Protein AF-A0A3C1KAU5-F1 (afdb_monomer)

InterPro domains:
  IPR036852 Peptidase S8/S53 domain superfamily [G3DSA:3.40.50.200] (18-110)
  IPR036852 Peptidase S8/S53 domain superfamily [SSF52743] (54-104)

Foldseek 3Di:
DDDDDDDDDDDDDDDDDDDDDDDDDDDDDPPPPPPPPPPPPPPPPPPDVVVVPPVCCVVVCVVVVVVVPPQPPDDDDDDDQAAEDDPVCPVVDPFAADPPVPADRGSHGGPD

Sequence (112 aa):
MRARRVVVAAVLLAGGFVVAPSAAGIPAVAASGAQPASTGMANAATEDAARAAEYWLTDYGIEQAWQTTQGAGVKIAIIDTGIGAAPQLNAAVVGGADFSGEGSASGRTPVG

Solvent-accessible surface area (backbone atoms only — not comparable to full-atom values): 8135 Å² total; per-residue (Å²): 141,82,88,81,83,84,80,89,80,90,84,86,81,88,80,88,86,86,86,87,90,85,92,82,90,74,88,79,76,83,77,81,75,76,74,78,78,77,78,68,75,74,74,75,73,76,74,54,67,68,68,74,65,48,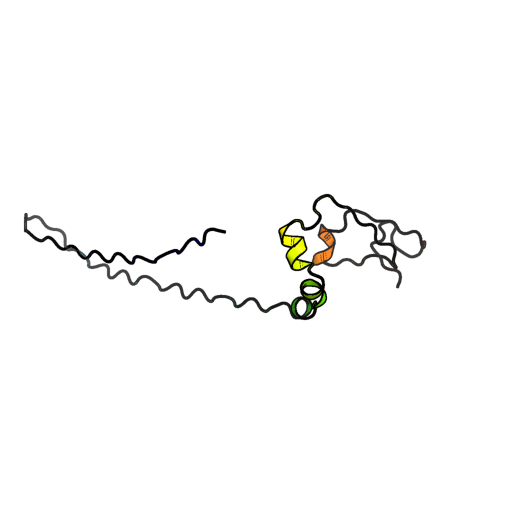56,64,40,63,78,70,42,47,61,64,46,46,76,79,50,84,55,87,91,66,84,84,88,83,92,72,56,49,43,72,89,41,86,90,46,57,85,71,61,87,76,56,60,46,87,84,81,79,46,37,71,54,16,52,37,50,75,114

Secondary structure (DSSP, 8-state):
------------------------------------------------HHHHH-THHHHTTHHHHHTT---TT------SS-----HHHHTT-------SSSS-TTS-S---

Mean predicted aligned error: 17.29 Å

Radius of gyration: 31.01 Å; Cα contacts (8 Å, |Δi|>4): 48; chains: 1; bounding box: 50×52×87 Å

Structure (mmCIF, N/CA/C/O backbone):
data_AF-A0A3C1KAU5-F1
#
_entry.id   AF-A0A3C1KAU5-F1
#
loop_
_atom_site.group_PDB
_atom_site.id
_atom_site.type_symbol
_atom_site.label_atom_id
_atom_site.label_alt_id
_atom_site.label_comp_id
_atom_site.label_asym_id
_atom_site.label_entity_id
_atom_site.label_seq_id
_atom_site.pdbx_PDB_ins_code
_atom_site.Cartn_x
_atom_site.Cartn_y
_atom_site.Cartn_z
_atom_site.occupancy
_atom_site.B_iso_or_equiv
_atom_site.auth_seq_id
_atom_site.auth_comp_id
_atom_site.auth_asym_id
_atom_site.auth_atom_id
_atom_site.pdbx_PDB_model_num
ATOM 1 N N . MET A 1 1 ? -29.515 -1.420 3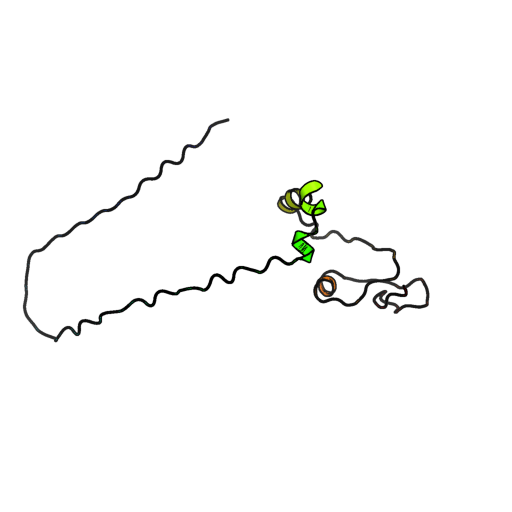1.195 1.00 45.94 1 MET A N 1
ATOM 2 C CA . MET A 1 1 ? -28.182 -1.101 31.749 1.00 45.94 1 MET A CA 1
ATOM 3 C C . MET A 1 1 ? -28.082 -1.687 33.151 1.00 45.94 1 MET A C 1
ATOM 5 O O . MET A 1 1 ? -28.863 -1.300 34.009 1.00 45.94 1 MET A O 1
ATOM 9 N N . ARG A 1 2 ? -27.205 -2.669 33.385 1.00 42.28 2 ARG A N 1
ATOM 10 C CA . ARG A 1 2 ? -26.925 -3.192 34.732 1.00 42.28 2 ARG A CA 1
ATOM 11 C C . ARG A 1 2 ? -25.417 -3.143 34.951 1.00 42.28 2 ARG A C 1
ATOM 13 O O . ARG A 1 2 ? -24.678 -3.897 34.328 1.00 42.28 2 ARG A O 1
ATOM 20 N N . ALA A 1 3 ? -24.992 -2.205 35.792 1.00 47.00 3 ALA A N 1
ATOM 21 C CA . ALA A 1 3 ? -23.609 -2.019 36.200 1.00 47.00 3 ALA A CA 1
ATOM 22 C C . ALA A 1 3 ? -23.140 -3.239 37.005 1.00 47.00 3 ALA A C 1
ATOM 24 O O . ALA A 1 3 ? -23.726 -3.573 38.036 1.00 47.00 3 ALA A O 1
ATOM 25 N N . ARG A 1 4 ? -22.090 -3.913 36.534 1.00 51.78 4 ARG A N 1
ATOM 26 C CA . ARG A 1 4 ? -21.401 -4.958 37.294 1.00 51.78 4 ARG A CA 1
ATOM 27 C C . ARG A 1 4 ? -20.288 -4.300 38.100 1.00 51.78 4 ARG A C 1
ATOM 29 O O . ARG A 1 4 ? -19.258 -3.927 37.554 1.00 51.78 4 ARG A O 1
ATOM 36 N N . ARG A 1 5 ? -20.533 -4.124 39.399 1.00 51.12 5 ARG A N 1
ATOM 37 C CA . ARG A 1 5 ? -19.515 -3.754 40.387 1.00 51.12 5 ARG A CA 1
ATOM 38 C C . ARG A 1 5 ? -18.639 -4.984 40.634 1.00 51.12 5 ARG A C 1
ATOM 40 O O . ARG A 1 5 ? -19.157 -5.998 41.092 1.00 51.12 5 ARG A O 1
ATOM 47 N N . VAL A 1 6 ? -17.350 -4.902 40.322 1.00 44.34 6 VAL A N 1
ATOM 48 C CA . VAL A 1 6 ? -16.360 -5.906 40.733 1.00 44.34 6 VAL A CA 1
ATOM 49 C C . VAL A 1 6 ? -15.724 -5.401 42.023 1.00 44.34 6 VAL A C 1
ATOM 51 O O . VAL A 1 6 ? -15.088 -4.351 42.034 1.00 44.34 6 VAL A O 1
ATOM 54 N N . VAL A 1 7 ? -15.966 -6.119 43.118 1.00 43.16 7 VAL A N 1
ATOM 55 C CA . VAL A 1 7 ? -15.345 -5.881 44.424 1.00 43.16 7 VAL A CA 1
ATOM 56 C C . VAL A 1 7 ? -14.160 -6.834 44.553 1.00 43.16 7 VAL A C 1
ATOM 58 O O . VAL A 1 7 ? -14.306 -8.041 44.375 1.00 43.16 7 VAL A O 1
ATOM 61 N N . VAL A 1 8 ? -12.992 -6.262 44.836 1.00 39.41 8 VAL A N 1
ATOM 62 C CA . VAL A 1 8 ? -11.733 -6.953 45.133 1.00 39.41 8 VAL A CA 1
ATOM 63 C C . VAL A 1 8 ? -11.833 -7.610 46.511 1.00 39.41 8 VAL A C 1
ATOM 65 O O . VAL A 1 8 ? -12.209 -6.948 47.476 1.00 39.41 8 VAL A O 1
ATOM 68 N N . ALA A 1 9 ? -11.455 -8.884 46.621 1.00 38.94 9 ALA A N 1
ATOM 69 C CA . ALA A 1 9 ? -11.250 -9.555 47.901 1.00 38.94 9 ALA A CA 1
ATOM 70 C C . ALA A 1 9 ? -9.857 -10.195 47.916 1.00 38.94 9 ALA A C 1
ATOM 72 O O . ALA A 1 9 ? -9.607 -11.199 47.251 1.00 38.94 9 ALA A O 1
ATOM 73 N N . ALA A 1 10 ? -8.945 -9.570 48.660 1.00 42.47 10 ALA A N 1
ATOM 74 C CA . ALA A 1 10 ? -7.659 -10.140 49.026 1.00 42.47 10 ALA A CA 1
ATOM 75 C C . ALA A 1 10 ? -7.881 -11.198 50.114 1.00 42.47 10 ALA A C 1
ATOM 77 O O . ALA A 1 10 ? -8.468 -10.900 51.154 1.00 42.47 10 ALA A O 1
ATOM 78 N N . VAL A 1 11 ? -7.404 -12.421 49.887 1.00 39.16 11 VAL A N 1
ATOM 79 C CA . VAL A 1 11 ? -7.385 -13.478 50.903 1.00 39.16 11 VAL A CA 1
ATOM 80 C C . VAL A 1 11 ? -5.930 -13.790 51.230 1.00 39.16 11 VAL A C 1
ATOM 82 O O . VAL A 1 11 ? -5.241 -14.488 50.493 1.00 39.16 11 VAL A O 1
ATOM 85 N N . LEU A 1 12 ? -5.473 -13.227 52.347 1.00 44.41 12 LEU A N 1
ATOM 86 C CA . LEU A 1 12 ? -4.299 -13.671 53.089 1.00 44.41 12 LEU A CA 1
ATOM 87 C C . LEU A 1 12 ? -4.777 -14.706 54.110 1.00 44.41 12 LEU A C 1
ATOM 89 O O . LEU A 1 12 ? -5.507 -14.359 55.036 1.00 44.41 12 LEU A O 1
ATOM 93 N N . LEU A 1 13 ? -4.359 -15.960 53.960 1.00 45.59 13 LEU A N 1
ATOM 94 C CA . LEU A 1 13 ? -4.523 -16.982 54.992 1.00 45.59 13 LEU A CA 1
ATOM 95 C C . LEU A 1 13 ? -3.146 -17.503 55.392 1.00 45.59 13 LEU A C 1
ATOM 97 O O . LEU A 1 13 ? -2.562 -18.368 54.746 1.00 45.59 13 LEU A O 1
ATOM 101 N N . ALA A 1 14 ? -2.642 -16.923 56.480 1.00 46.06 14 ALA A N 1
ATOM 102 C CA . ALA A 1 14 ? -1.610 -17.509 57.314 1.00 46.06 14 ALA A CA 1
ATOM 103 C C . ALA A 1 14 ? -2.238 -18.645 58.138 1.00 46.06 14 ALA A C 1
ATOM 105 O O . ALA A 1 14 ? -3.260 -18.445 58.792 1.00 46.06 14 ALA A O 1
ATOM 106 N N . GLY A 1 15 ? -1.627 -19.827 58.120 1.00 40.91 15 GLY A N 1
ATOM 107 C CA . GLY A 1 15 ? -2.049 -20.963 58.932 1.00 40.91 15 GLY A CA 1
ATOM 108 C C . GLY A 1 15 ? -0.844 -21.810 59.307 1.00 40.91 15 GLY A C 1
ATOM 109 O O . GLY A 1 15 ? -0.350 -22.580 58.491 1.00 40.91 15 GLY A O 1
ATOM 110 N N . GLY A 1 16 ? -0.356 -21.634 60.534 1.00 42.75 16 GLY A N 1
ATOM 111 C CA . GLY A 1 16 ? 0.612 -22.531 61.155 1.00 42.75 16 GLY A CA 1
ATOM 112 C C . GLY A 1 16 ? -0.096 -23.656 61.909 1.00 42.75 16 GLY A C 1
ATOM 113 O O . GLY A 1 16 ? -1.104 -23.422 62.572 1.00 42.75 16 GLY A O 1
ATOM 114 N N . PHE A 1 17 ? 0.468 -24.860 61.853 1.00 40.00 17 PHE A N 1
ATOM 115 C CA . PHE A 1 17 ? 0.245 -25.906 62.847 1.00 40.00 17 PHE A CA 1
ATOM 116 C C . PHE A 1 17 ? 1.568 -26.646 63.084 1.00 40.00 17 PHE A C 1
ATOM 118 O O . PHE A 1 17 ? 2.238 -27.050 62.136 1.00 40.00 17 PHE A O 1
ATOM 125 N N . VAL A 1 18 ? 1.950 -26.777 64.354 1.00 44.84 18 VAL A N 1
ATOM 126 C CA . VAL A 1 18 ? 3.177 -27.422 64.846 1.00 44.84 18 VAL A CA 1
ATOM 127 C C . VAL A 1 18 ? 2.757 -28.511 65.831 1.00 44.84 18 VAL A C 1
ATOM 129 O O . VAL A 1 18 ? 2.069 -28.151 66.775 1.00 44.84 18 VAL A O 1
ATOM 132 N N . VAL A 1 19 ? 3.209 -29.769 65.670 1.00 35.09 19 VAL A N 1
ATOM 133 C CA . VAL A 1 19 ? 3.529 -30.754 66.742 1.00 35.09 19 VAL A CA 1
ATOM 134 C C . VAL A 1 19 ? 4.502 -31.819 66.168 1.00 35.09 19 VAL A C 1
ATOM 136 O O . VAL A 1 19 ? 4.397 -32.183 65.002 1.00 35.09 19 VAL A O 1
ATOM 139 N N . ALA A 1 20 ? 5.477 -32.247 66.987 1.00 50.66 20 ALA A N 1
ATOM 140 C CA . ALA A 1 20 ? 6.803 -32.819 66.672 1.00 50.66 20 ALA A CA 1
ATOM 141 C C . ALA A 1 20 ? 6.911 -34.385 66.716 1.00 50.66 20 ALA A C 1
ATOM 143 O O . ALA A 1 20 ? 5.894 -35.052 66.564 1.00 50.66 20 ALA A O 1
ATOM 144 N N . PRO A 1 21 ? 8.091 -35.009 66.975 1.00 59.28 21 PRO A N 1
ATOM 145 C CA . PRO A 1 21 ? 9.157 -35.394 66.032 1.00 59.28 21 PRO A CA 1
ATOM 146 C C . PRO A 1 21 ? 9.386 -36.929 65.955 1.00 59.28 21 PRO A C 1
ATOM 148 O O . PRO A 1 21 ? 8.981 -37.680 66.838 1.00 59.28 21 PRO A O 1
ATOM 151 N N . SER A 1 22 ? 10.103 -37.430 64.942 1.00 51.31 22 SER A N 1
ATOM 152 C CA . SER A 1 22 ? 10.641 -38.807 64.941 1.00 51.31 22 SER A CA 1
ATOM 153 C C . SER A 1 22 ? 11.951 -38.879 64.155 1.00 51.31 22 SER A C 1
ATOM 155 O O . SER A 1 22 ? 12.059 -38.359 63.049 1.00 51.31 22 SER A O 1
ATOM 157 N N . ALA A 1 23 ? 12.961 -39.462 64.794 1.00 46.69 23 ALA A N 1
ATOM 158 C CA . ALA A 1 23 ? 14.373 -39.419 64.441 1.00 46.69 23 ALA A CA 1
ATOM 159 C C . ALA A 1 23 ? 14.755 -40.296 63.236 1.00 46.69 23 ALA A C 1
ATOM 161 O O . ALA A 1 23 ? 14.349 -41.450 63.181 1.00 46.69 23 ALA A O 1
ATOM 162 N N . ALA A 1 24 ? 15.606 -39.775 62.346 1.00 44.84 24 ALA A N 1
ATOM 163 C CA . ALA A 1 24 ? 16.761 -40.444 61.721 1.00 44.84 24 ALA A CA 1
ATOM 164 C C . ALA A 1 24 ? 17.315 -39.531 60.611 1.00 44.84 24 ALA A C 1
ATOM 166 O O . ALA A 1 24 ? 16.557 -38.914 59.869 1.00 44.84 24 ALA A O 1
ATOM 167 N N . GLY A 1 25 ? 18.635 -39.360 60.577 1.00 48.31 25 GLY A N 1
ATOM 168 C CA . GLY A 1 25 ? 19.284 -38.178 60.017 1.00 48.31 25 GLY A CA 1
ATOM 169 C C . GLY A 1 25 ? 19.515 -38.120 58.510 1.00 48.31 25 GLY A C 1
ATOM 170 O O . GLY A 1 25 ? 19.559 -39.133 57.832 1.00 48.31 25 GLY A O 1
ATOM 171 N N . ILE A 1 26 ? 19.765 -36.891 58.052 1.00 48.91 26 ILE A N 1
ATOM 172 C CA . ILE A 1 26 ? 20.627 -36.467 56.934 1.00 48.91 26 ILE A CA 1
ATOM 173 C C . ILE A 1 26 ? 20.847 -34.951 57.146 1.00 48.91 26 ILE A C 1
ATOM 175 O O . ILE A 1 26 ? 19.873 -34.269 57.475 1.00 48.91 26 ILE A O 1
ATOM 179 N N . PRO A 1 27 ? 22.066 -34.381 57.043 1.00 42.91 27 PRO A N 1
ATOM 180 C CA . PRO A 1 27 ? 22.241 -32.941 57.222 1.00 42.91 27 PRO A CA 1
ATOM 181 C C . PRO A 1 27 ? 21.483 -32.191 56.120 1.00 42.91 27 PRO A C 1
ATOM 183 O O . PRO A 1 27 ? 21.789 -32.324 54.936 1.00 42.91 27 PRO A O 1
ATOM 186 N N . ALA A 1 28 ? 20.480 -31.405 56.511 1.00 45.75 28 ALA A N 1
ATOM 187 C CA . ALA A 1 28 ? 19.782 -30.495 55.619 1.00 45.75 28 ALA A CA 1
ATOM 188 C C . ALA A 1 28 ? 20.727 -29.341 55.260 1.00 45.75 28 ALA A C 1
ATOM 190 O O . ALA A 1 28 ? 20.965 -28.440 56.064 1.00 45.75 28 ALA A O 1
ATOM 191 N N . VAL A 1 29 ? 21.287 -29.369 54.051 1.00 49.19 29 VAL A N 1
ATOM 192 C CA . VAL A 1 29 ? 21.881 -28.175 53.452 1.00 49.19 29 VAL A CA 1
ATOM 193 C C . VAL A 1 29 ? 20.744 -27.180 53.213 1.00 49.19 29 VAL A C 1
ATOM 195 O O . VAL A 1 29 ? 19.835 -27.427 52.423 1.00 49.19 29 VAL A O 1
ATOM 198 N N . ALA A 1 30 ? 20.750 -26.071 53.950 1.00 47.91 30 ALA A N 1
ATOM 199 C CA . ALA A 1 30 ? 19.859 -24.953 53.687 1.00 47.91 30 ALA A CA 1
ATOM 200 C C . ALA A 1 30 ? 20.269 -24.331 52.346 1.00 47.91 30 ALA A C 1
ATOM 202 O O . ALA A 1 30 ? 21.167 -23.494 52.278 1.00 47.91 30 ALA A O 1
ATOM 203 N N . ALA A 1 31 ? 19.647 -24.779 51.257 1.00 45.19 31 ALA A N 1
ATOM 204 C CA . ALA A 1 31 ? 19.737 -24.094 49.981 1.00 45.19 31 ALA A CA 1
ATOM 205 C C . ALA A 1 31 ? 18.896 -22.817 50.085 1.00 45.19 31 ALA A C 1
ATOM 207 O O . ALA A 1 31 ? 17.689 -22.820 49.844 1.00 45.19 31 ALA A O 1
ATOM 208 N N . SER A 1 32 ? 19.542 -21.722 50.480 1.00 50.97 32 SER A N 1
ATOM 209 C CA . SER A 1 32 ? 19.047 -20.362 50.290 1.00 50.97 32 SER A CA 1
ATOM 210 C C . SER A 1 32 ? 18.929 -20.113 48.786 1.00 50.97 32 SER A C 1
ATOM 212 O O . SER A 1 32 ? 19.838 -19.578 48.155 1.00 50.97 32 SER A O 1
ATOM 214 N N . GLY A 1 33 ? 17.839 -20.575 48.178 1.00 44.41 33 GLY A N 1
ATOM 215 C CA . GLY A 1 33 ? 17.506 -20.275 46.795 1.00 44.41 33 GLY A CA 1
ATOM 216 C C . GLY A 1 33 ? 17.140 -18.803 46.689 1.00 44.41 33 GLY A C 1
ATOM 217 O O . GLY A 1 33 ? 15.971 -18.446 46.803 1.00 44.41 33 GLY A O 1
ATOM 218 N N . ALA A 1 34 ? 18.139 -17.940 46.510 1.00 53.00 34 ALA A N 1
ATOM 219 C CA . ALA A 1 34 ? 17.923 -16.584 46.040 1.00 53.00 34 ALA A CA 1
ATOM 220 C C . ALA A 1 34 ? 17.240 -16.692 44.673 1.00 53.00 34 ALA A C 1
ATOM 222 O O . ALA A 1 34 ? 17.867 -17.053 43.679 1.00 53.00 34 ALA A O 1
ATOM 223 N N . GLN A 1 35 ? 15.933 -16.452 44.644 1.00 50.34 35 GLN A N 1
ATOM 224 C CA . GLN A 1 35 ? 15.177 -16.370 43.407 1.00 50.34 35 GLN A CA 1
ATOM 225 C C . GLN A 1 35 ? 15.753 -15.174 42.637 1.00 50.34 35 GLN A C 1
ATOM 227 O O . GLN A 1 35 ? 15.681 -14.057 43.158 1.00 50.34 35 GLN A O 1
ATOM 232 N N . PRO A 1 36 ? 16.387 -15.360 41.464 1.00 50.00 36 PRO A N 1
ATOM 233 C CA . PRO A 1 36 ? 16.865 -14.221 40.707 1.00 50.00 36 PRO A CA 1
ATOM 234 C C . PRO A 1 36 ? 15.631 -13.401 40.347 1.00 50.00 36 PRO A C 1
ATOM 236 O O . PRO A 1 36 ? 14.722 -13.887 39.673 1.00 50.00 36 PRO A O 1
ATOM 239 N N . ALA A 1 37 ? 15.569 -12.172 40.854 1.00 56.81 37 ALA A N 1
ATOM 240 C CA . ALA A 1 37 ? 14.612 -11.205 40.364 1.00 56.81 37 ALA A CA 1
ATOM 241 C C . ALA A 1 37 ? 14.923 -11.037 38.878 1.00 56.81 37 ALA A C 1
ATOM 243 O O . ALA A 1 37 ? 15.946 -10.460 38.513 1.00 56.81 37 ALA A O 1
ATOM 244 N N . SER A 1 38 ? 14.072 -11.587 38.015 1.00 57.34 38 SER A N 1
ATOM 245 C CA . SER A 1 38 ? 14.066 -11.222 36.611 1.00 57.34 38 SER A CA 1
ATOM 246 C C . SER A 1 38 ? 13.672 -9.751 36.555 1.00 57.34 38 SER A C 1
ATOM 248 O O . SER A 1 38 ? 12.492 -9.414 36.456 1.00 57.34 38 SER A O 1
ATOM 250 N N . THR A 1 39 ? 14.660 -8.862 36.636 1.00 53.06 39 THR A N 1
ATOM 251 C CA . THR A 1 39 ? 14.562 -7.513 36.091 1.00 53.06 39 THR A CA 1
ATOM 252 C C . THR A 1 39 ? 14.485 -7.686 34.583 1.00 53.06 39 THR A C 1
ATOM 254 O O . THR A 1 39 ? 15.462 -7.494 33.861 1.00 53.06 39 THR A O 1
ATOM 257 N N . GLY A 1 40 ? 13.327 -8.151 34.111 1.00 50.94 40 GLY A N 1
ATOM 258 C CA . GLY A 1 40 ? 12.952 -7.992 32.726 1.00 50.94 40 GLY A CA 1
ATOM 259 C C . GLY A 1 40 ? 13.015 -6.498 32.488 1.00 50.94 40 GLY A C 1
ATOM 260 O O . GLY A 1 40 ? 12.173 -5.756 32.988 1.00 50.94 40 GLY A O 1
ATOM 261 N N . MET A 1 41 ? 14.073 -6.053 31.814 1.00 50.38 41 MET A N 1
ATOM 262 C CA . MET A 1 41 ? 14.070 -4.761 31.163 1.00 50.38 41 MET A CA 1
ATOM 263 C C . MET A 1 41 ? 12.839 -4.794 30.270 1.00 50.38 41 MET A C 1
ATOM 265 O O . MET A 1 41 ? 12.831 -5.471 29.241 1.00 50.38 41 MET A O 1
ATOM 269 N N . ALA A 1 42 ? 11.765 -4.146 30.717 1.00 54.62 42 ALA A N 1
ATOM 270 C CA . ALA A 1 42 ? 10.701 -3.754 29.827 1.00 54.62 42 ALA A CA 1
ATOM 271 C C . ALA A 1 42 ? 11.405 -2.896 28.783 1.00 54.62 42 ALA A C 1
ATOM 273 O O . ALA A 1 42 ? 11.834 -1.779 29.071 1.00 54.62 42 ALA A O 1
ATOM 274 N N . ASN A 1 43 ? 11.651 -3.485 27.617 1.00 49.44 43 ASN A N 1
ATOM 275 C CA . ASN A 1 43 ? 12.115 -2.752 26.465 1.00 49.44 43 ASN A CA 1
ATOM 276 C C . ASN A 1 43 ? 10.945 -1.821 26.161 1.00 49.44 43 ASN A C 1
ATOM 278 O O . ASN A 1 43 ? 9.921 -2.272 25.646 1.00 49.44 43 ASN A O 1
ATOM 282 N N . ALA A 1 44 ? 11.016 -0.584 26.660 1.00 53.69 44 ALA A N 1
ATOM 283 C CA . ALA A 1 44 ? 10.047 0.439 26.331 1.00 53.69 44 ALA A CA 1
ATOM 284 C C . ALA A 1 44 ? 10.133 0.550 24.816 1.00 53.69 44 ALA A C 1
ATOM 286 O O . ALA A 1 44 ? 11.147 1.009 24.293 1.00 53.69 44 ALA A O 1
ATOM 287 N N . ALA A 1 45 ? 9.149 -0.022 24.124 1.00 60.25 45 ALA A N 1
ATOM 288 C CA . ALA A 1 45 ? 9.118 0.013 22.681 1.00 60.25 45 ALA A CA 1
ATOM 289 C C . ALA A 1 45 ? 9.176 1.490 22.302 1.00 60.25 45 ALA A C 1
ATOM 291 O O . ALA A 1 45 ? 8.282 2.251 22.670 1.00 60.25 45 ALA A O 1
ATOM 292 N N . THR A 1 46 ? 10.267 1.902 21.656 1.00 65.19 46 THR A N 1
ATOM 293 C CA . THR A 1 46 ? 10.342 3.213 21.028 1.00 65.19 46 THR A CA 1
ATOM 294 C C . THR A 1 46 ? 9.149 3.283 20.090 1.00 65.19 46 THR A C 1
ATOM 296 O O . THR A 1 46 ? 9.083 2.502 19.139 1.00 65.19 46 THR A O 1
ATOM 299 N N . GLU A 1 47 ? 8.176 4.140 20.397 1.00 66.12 47 GLU A N 1
ATOM 300 C CA . GLU A 1 47 ? 7.094 4.416 19.462 1.00 66.12 47 GLU A CA 1
ATOM 301 C C . GLU A 1 47 ? 7.732 4.857 18.147 1.00 66.12 47 GLU A C 1
ATOM 303 O O . GLU A 1 47 ? 8.583 5.750 18.121 1.00 66.12 47 GLU A O 1
ATOM 308 N N . ASP A 1 48 ? 7.374 4.171 17.063 1.00 86.00 48 ASP A N 1
ATOM 309 C CA . ASP A 1 48 ? 7.785 4.568 15.726 1.00 86.00 48 ASP A CA 1
ATOM 310 C C . ASP A 1 48 ? 7.303 6.007 15.503 1.00 86.00 48 ASP A C 1
ATOM 312 O O . ASP A 1 48 ? 6.101 6.280 15.516 1.00 86.00 48 ASP A O 1
ATOM 316 N N . ALA A 1 49 ? 8.243 6.940 15.342 1.00 91.25 49 ALA A N 1
ATOM 317 C CA . ALA A 1 49 ? 7.929 8.356 15.193 1.00 91.25 49 ALA A CA 1
ATOM 318 C C . ALA A 1 49 ? 7.028 8.615 13.977 1.00 91.25 49 ALA A C 1
ATOM 320 O O . ALA A 1 49 ? 6.228 9.550 14.009 1.00 91.25 49 ALA A O 1
ATOM 321 N N . ALA A 1 50 ? 7.121 7.777 12.933 1.00 91.38 50 ALA A N 1
ATOM 322 C CA . ALA A 1 50 ? 6.194 7.835 11.813 1.00 91.38 50 ALA A CA 1
ATOM 323 C C . ALA A 1 50 ? 4.775 7.508 12.287 1.00 91.38 50 ALA A C 1
ATOM 325 O O . ALA A 1 50 ? 3.885 8.328 12.097 1.00 91.38 50 ALA A O 1
ATOM 326 N N . ARG A 1 51 ? 4.582 6.392 13.005 1.00 92.44 51 ARG A N 1
ATOM 327 C CA . ARG A 1 51 ? 3.281 5.995 13.572 1.00 92.44 51 ARG A CA 1
ATOM 328 C C . ARG A 1 51 ? 2.697 7.062 14.498 1.00 92.44 51 ARG A C 1
ATOM 330 O O . ARG A 1 51 ? 1.509 7.349 14.409 1.00 92.44 51 ARG A O 1
ATOM 337 N N . ALA A 1 52 ? 3.514 7.682 15.348 1.00 92.56 52 ALA A N 1
ATOM 338 C CA . ALA A 1 52 ? 3.055 8.744 16.246 1.00 92.56 52 ALA A CA 1
ATOM 339 C C . ALA A 1 52 ? 2.556 10.002 15.501 1.00 92.56 52 ALA A C 1
ATOM 341 O O . ALA A 1 52 ? 1.756 10.761 16.043 1.00 92.56 52 ALA A O 1
ATOM 342 N N . ALA A 1 53 ? 3.005 10.227 14.261 1.00 96.25 53 ALA A N 1
ATOM 343 C CA . ALA A 1 53 ? 2.588 11.358 13.433 1.00 96.25 53 ALA A CA 1
ATOM 344 C C . ALA A 1 53 ? 1.307 11.094 12.614 1.00 96.25 53 ALA A C 1
ATOM 346 O O . ALA A 1 53 ? 0.750 12.031 12.039 1.00 96.25 53 ALA A O 1
ATOM 347 N N . GLU A 1 54 ? 0.812 9.853 12.561 1.00 96.19 54 GLU A N 1
ATOM 348 C CA . GLU A 1 54 ? -0.350 9.436 11.759 1.00 96.19 54 GLU A CA 1
ATOM 349 C C . GLU A 1 54 ? -1.690 9.786 12.444 1.00 96.19 54 GLU A C 1
ATOM 351 O O . GLU A 1 54 ? -2.567 8.936 12.593 1.00 96.19 54 GLU A O 1
ATOM 356 N N . TYR A 1 55 ? -1.870 11.049 12.857 1.00 96.44 55 TYR A N 1
ATOM 357 C CA . TYR A 1 55 ? -3.035 11.530 13.627 1.00 96.44 55 TYR A CA 1
ATOM 358 C C . TYR A 1 55 ? -4.394 11.159 13.001 1.00 96.44 55 TYR A C 1
ATOM 360 O O . TYR A 1 55 ? -5.372 10.913 13.707 1.00 96.44 55 TYR A O 1
ATOM 368 N N . TRP A 1 56 ? -4.451 11.058 11.668 1.00 97.81 56 TRP A N 1
ATOM 369 C CA . TRP A 1 56 ? -5.650 10.683 10.917 1.00 97.81 56 TRP A CA 1
ATOM 370 C C . TRP A 1 56 ? -6.168 9.281 11.253 1.00 97.81 56 TRP A C 1
ATOM 372 O O . TRP A 1 56 ? -7.356 9.017 11.065 1.00 97.81 56 TRP A O 1
ATOM 382 N N . LEU A 1 57 ? -5.317 8.374 11.749 1.00 97.12 57 LEU A N 1
ATOM 383 C CA . LEU A 1 57 ? -5.752 7.035 12.149 1.00 97.12 57 LEU A CA 1
ATOM 384 C C . LEU A 1 57 ? -6.723 7.096 13.332 1.00 97.12 57 LEU A C 1
ATOM 386 O O . LEU A 1 57 ? -7.749 6.409 13.320 1.00 97.12 57 LEU A O 1
ATOM 390 N N . THR A 1 58 ? -6.433 7.946 14.315 1.00 96.44 58 THR A N 1
ATOM 391 C CA . THR A 1 58 ? -7.302 8.155 15.474 1.00 96.44 58 THR A CA 1
ATOM 392 C C . THR A 1 58 ? -8.451 9.103 15.130 1.00 96.44 58 THR A C 1
ATOM 394 O O . THR A 1 58 ? -9.612 8.757 15.354 1.00 96.44 58 THR A O 1
ATOM 397 N N . ASP A 1 59 ? -8.164 10.259 14.524 1.00 97.94 59 ASP A N 1
ATOM 398 C CA . ASP A 1 59 ? -9.163 11.316 14.302 1.00 97.94 59 ASP A CA 1
ATOM 399 C C . ASP A 1 59 ? -10.300 10.886 13.366 1.00 97.94 59 ASP A C 1
ATOM 401 O O . ASP A 1 59 ? -11.448 11.300 13.546 1.00 97.94 59 ASP A O 1
ATOM 405 N N . TYR A 1 60 ? -10.011 10.036 12.374 1.00 98.12 60 TYR A N 1
ATOM 406 C CA . TYR A 1 60 ? -11.018 9.532 11.433 1.00 98.12 60 TYR A CA 1
ATOM 407 C C . TYR A 1 60 ? -11.590 8.166 11.832 1.00 98.12 60 TYR A C 1
ATOM 409 O O . TYR A 1 60 ? -12.337 7.557 11.064 1.00 98.12 60 TYR A O 1
ATOM 417 N N . GLY A 1 61 ? -11.280 7.685 13.040 1.00 97.81 61 GLY A N 1
ATOM 418 C CA . GLY A 1 61 ? -11.853 6.460 13.599 1.00 97.81 61 GLY A CA 1
ATOM 419 C C . GLY A 1 61 ? -11.352 5.165 12.952 1.00 97.81 61 GLY A C 1
ATOM 420 O O . GLY A 1 61 ? -12.020 4.132 13.052 1.00 97.81 61 GLY A O 1
ATOM 421 N N . ILE A 1 62 ? -10.197 5.194 12.278 1.00 98.06 62 ILE A N 1
ATOM 422 C CA . ILE A 1 62 ? -9.612 4.020 11.613 1.00 98.06 62 ILE A CA 1
ATOM 423 C C . ILE A 1 62 ? -9.195 2.973 12.649 1.00 98.06 62 ILE A C 1
ATOM 425 O O . ILE A 1 62 ? -9.460 1.785 12.467 1.00 98.06 62 ILE A O 1
ATOM 429 N N . GLU A 1 63 ? -8.626 3.403 13.777 1.00 97.00 63 GLU A N 1
ATOM 430 C CA . GLU A 1 63 ? -8.255 2.498 14.871 1.00 97.00 63 GLU A CA 1
ATOM 431 C C . GLU A 1 63 ? -9.472 1.773 15.463 1.00 97.00 63 GLU A C 1
ATOM 433 O O . GLU A 1 63 ? -9.406 0.573 15.739 1.00 97.00 63 GLU A O 1
ATOM 438 N N . GLN A 1 64 ? -10.610 2.461 15.611 1.00 98.00 64 GLN A N 1
ATOM 439 C CA . GLN A 1 64 ? -11.861 1.839 16.053 1.00 98.00 64 GLN A CA 1
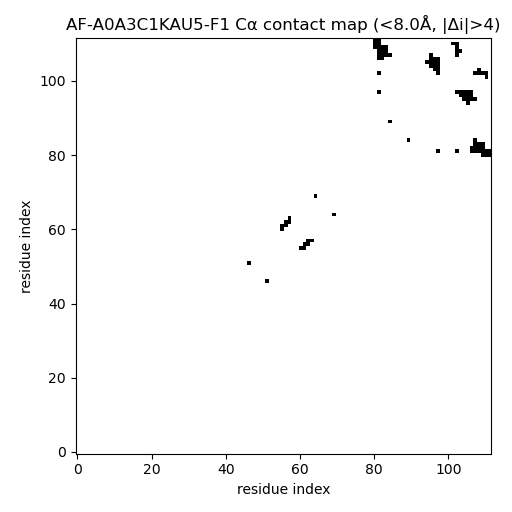ATOM 440 C C . GLN A 1 64 ? -12.422 0.892 14.985 1.00 98.00 64 GLN A C 1
ATOM 442 O O . GLN A 1 64 ? -12.866 -0.207 15.322 1.00 98.00 64 GLN A O 1
ATOM 447 N N . ALA A 1 65 ? -12.366 1.263 13.702 1.00 97.94 65 ALA A N 1
ATOM 448 C CA . ALA A 1 65 ? -12.788 0.385 12.611 1.00 97.94 65 ALA A CA 1
ATOM 449 C C . ALA A 1 65 ? -11.976 -0.925 12.585 1.00 97.94 65 ALA A C 1
ATOM 451 O O . ALA A 1 65 ? -12.550 -2.007 12.428 1.00 97.94 65 ALA A O 1
ATOM 452 N N . TRP A 1 66 ? -10.666 -0.852 12.842 1.00 97.62 66 TRP A N 1
ATOM 453 C CA . TRP A 1 66 ? -9.784 -2.018 12.929 1.00 97.62 66 TRP A CA 1
ATOM 454 C C . TRP A 1 66 ? -10.121 -2.993 14.057 1.00 97.62 66 TRP A C 1
ATOM 456 O O . TRP A 1 66 ? -9.796 -4.1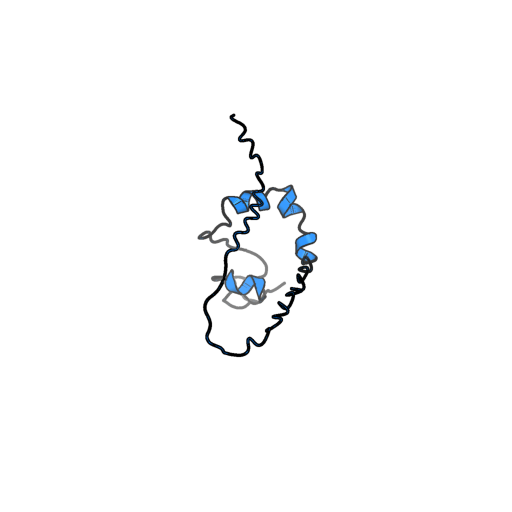73 13.934 1.00 97.62 66 TRP A O 1
ATOM 466 N N . GLN A 1 67 ? -10.829 -2.559 15.107 1.00 97.75 67 GLN A N 1
ATOM 467 C CA . GLN A 1 67 ? -11.357 -3.476 16.128 1.00 97.75 67 GLN A CA 1
ATOM 468 C C . GLN A 1 67 ? -12.456 -4.395 15.575 1.00 97.75 67 GLN A C 1
ATOM 470 O O . GLN A 1 67 ? -12.704 -5.463 16.131 1.00 97.75 67 GLN A O 1
ATOM 475 N N . THR A 1 68 ? -13.110 -3.990 14.482 1.00 98.06 68 THR A N 1
ATOM 476 C CA . THR A 1 68 ? -14.109 -4.805 13.778 1.00 98.06 68 THR A CA 1
ATOM 477 C C . THR A 1 68 ? -13.463 -5.627 12.665 1.00 98.06 68 THR A C 1
ATOM 479 O O . THR A 1 68 ? -13.718 -6.824 12.552 1.00 98.06 68 THR A O 1
ATOM 482 N N . THR A 1 69 ? -12.635 -5.004 11.821 1.00 97.50 69 THR A N 1
ATOM 483 C CA . THR A 1 69 ? -11.902 -5.686 10.745 1.00 97.50 69 THR A CA 1
ATOM 484 C C . THR A 1 69 ? -10.743 -4.838 10.229 1.00 97.50 69 THR A C 1
ATOM 486 O O . THR A 1 69 ? -10.839 -3.617 10.157 1.00 97.50 69 THR A O 1
ATOM 489 N N . GLN A 1 70 ? -9.671 -5.496 9.787 1.00 96.25 70 GLN A N 1
ATOM 490 C CA . GLN A 1 70 ? -8.545 -4.871 9.079 1.00 96.25 70 GLN A CA 1
ATOM 491 C C . GLN A 1 70 ? -8.585 -5.118 7.559 1.00 96.25 70 GLN A C 1
ATOM 493 O O . GLN A 1 70 ? -7.613 -4.855 6.860 1.00 96.25 70 GLN A O 1
ATOM 498 N N . GLY A 1 71 ? -9.702 -5.636 7.031 1.00 96.75 71 GLY A N 1
ATOM 499 C CA . GLY A 1 71 ? -9.893 -5.820 5.587 1.00 96.75 71 GLY A CA 1
ATOM 500 C C . GLY A 1 71 ? -9.322 -7.121 5.015 1.00 96.75 71 GLY A C 1
ATOM 501 O O . GLY A 1 71 ? -9.067 -7.200 3.816 1.00 96.75 71 GLY A O 1
ATOM 502 N N . ALA A 1 72 ? -9.129 -8.159 5.835 1.00 96.56 72 ALA A N 1
ATOM 503 C CA . ALA A 1 72 ? -8.666 -9.461 5.353 1.00 96.56 72 ALA A CA 1
ATOM 504 C C . ALA A 1 72 ? -9.544 -9.983 4.195 1.00 96.56 72 ALA A C 1
ATOM 506 O O . ALA A 1 72 ? -10.771 -10.002 4.285 1.00 96.56 72 ALA A O 1
ATOM 507 N N . GLY A 1 73 ? -8.904 -10.405 3.100 1.00 96.56 73 GLY A N 1
ATOM 508 C CA . GLY A 1 73 ? -9.575 -10.888 1.887 1.00 96.56 73 GLY A CA 1
ATOM 509 C C . GLY A 1 73 ? -9.984 -9.797 0.889 1.00 96.56 73 GLY A C 1
ATOM 510 O O . GLY A 1 73 ? -10.334 -10.124 -0.245 1.00 96.56 73 GLY A O 1
ATOM 511 N N . VAL A 1 74 ? -9.894 -8.516 1.256 1.00 97.88 74 VAL A N 1
ATOM 512 C CA . VAL A 1 74 ? -10.110 -7.395 0.332 1.00 97.88 74 VAL A CA 1
ATOM 513 C C . VAL A 1 74 ? -8.839 -7.150 -0.483 1.00 97.88 74 VAL A C 1
ATOM 515 O O . VAL A 1 74 ? -7.732 -7.167 0.050 1.00 97.88 74 VAL A O 1
ATOM 518 N N . LYS A 1 75 ? -8.995 -6.903 -1.789 1.00 97.31 75 LYS A N 1
ATOM 519 C CA . LYS A 1 75 ? -7.910 -6.459 -2.674 1.00 97.31 75 LYS A CA 1
ATOM 520 C C . LYS A 1 75 ? -8.171 -5.027 -3.112 1.00 97.31 75 LYS A C 1
ATOM 522 O O . LYS A 1 75 ? -9.277 -4.712 -3.544 1.00 97.31 75 LYS A O 1
ATOM 527 N N . ILE A 1 76 ? -7.145 -4.190 -3.027 1.00 97.44 76 ILE A N 1
ATOM 528 C CA . ILE A 1 76 ? -7.186 -2.786 -3.438 1.00 97.44 76 ILE A CA 1
ATOM 529 C C . ILE A 1 76 ? -6.201 -2.616 -4.594 1.00 97.44 76 ILE A C 1
ATOM 531 O O . ILE A 1 76 ? -5.057 -3.057 -4.494 1.00 97.44 76 ILE A O 1
ATOM 535 N N . ALA A 1 77 ? -6.650 -2.005 -5.690 1.00 97.50 77 ALA A N 1
ATOM 536 C CA . ALA A 1 77 ? -5.786 -1.621 -6.800 1.00 97.50 77 ALA A CA 1
ATOM 537 C C . ALA A 1 77 ? -5.322 -0.173 -6.606 1.00 97.50 77 ALA A C 1
ATOM 539 O O . ALA A 1 77 ? -6.149 0.713 -6.394 1.00 97.50 77 ALA A O 1
ATOM 540 N N . ILE A 1 78 ? -4.012 0.054 -6.686 1.00 96.81 78 ILE A N 1
ATOM 541 C CA . ILE A 1 78 ? -3.398 1.385 -6.639 1.00 96.81 78 ILE A CA 1
ATOM 542 C C . ILE A 1 78 ? -2.943 1.732 -8.057 1.00 96.81 78 ILE A C 1
ATOM 544 O O . ILE A 1 78 ? -2.182 0.971 -8.653 1.00 96.81 78 ILE A O 1
ATOM 548 N N . ILE A 1 79 ? -3.436 2.846 -8.599 1.00 96.62 79 ILE A N 1
ATOM 549 C CA . ILE A 1 79 ? -3.075 3.356 -9.928 1.00 96.62 79 ILE A CA 1
ATOM 550 C C . ILE A 1 79 ? -2.275 4.639 -9.708 1.00 96.62 79 ILE A C 1
ATOM 552 O O . ILE A 1 79 ? -2.857 5.684 -9.434 1.00 96.62 79 ILE A O 1
ATOM 556 N N . ASP A 1 80 ? -0.952 4.525 -9.769 1.00 96.56 80 ASP A N 1
ATOM 557 C CA . ASP A 1 80 ? 0.009 5.596 -9.480 1.00 96.56 80 ASP A CA 1
ATOM 558 C C . ASP A 1 80 ? 1.288 5.364 -10.319 1.00 96.56 80 ASP A C 1
ATOM 560 O O . ASP A 1 80 ? 1.243 4.638 -11.315 1.00 96.56 80 ASP A O 1
ATOM 564 N N . THR A 1 81 ? 2.438 5.917 -9.929 1.00 96.94 81 THR A N 1
ATOM 565 C CA . THR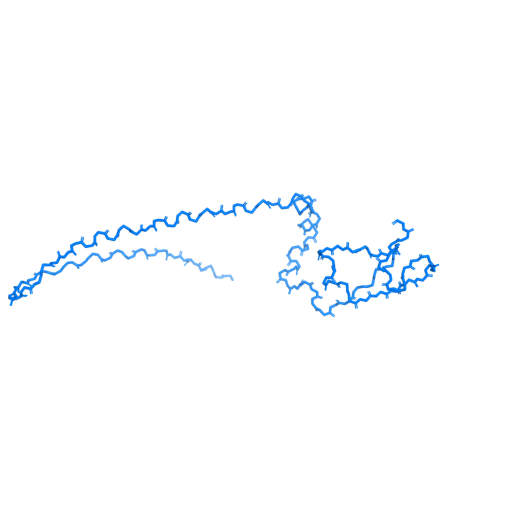 A 1 81 ? 3.731 5.756 -10.619 1.00 96.94 81 THR A CA 1
ATOM 566 C C . THR A 1 81 ? 4.365 4.375 -10.447 1.00 96.94 81 THR A C 1
ATOM 568 O O . THR A 1 81 ? 5.396 4.091 -11.051 1.00 96.94 81 THR A O 1
ATOM 571 N N . GLY A 1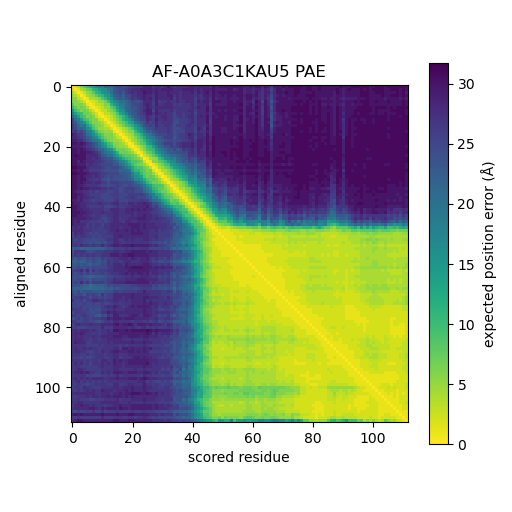 82 ? 3.771 3.504 -9.632 1.00 96.06 82 GLY A N 1
ATOM 572 C CA . GLY A 1 82 ? 4.274 2.172 -9.305 1.00 96.06 82 GLY A CA 1
ATOM 573 C C . GLY A 1 82 ? 4.521 2.014 -7.808 1.00 96.06 82 GLY A C 1
ATOM 574 O O . GLY A 1 82 ? 4.310 2.928 -7.017 1.00 96.06 82 GLY A O 1
ATOM 575 N N . ILE A 1 83 ? 4.951 0.824 -7.386 1.00 96.19 83 ILE A N 1
ATOM 576 C CA . ILE A 1 83 ? 5.193 0.536 -5.965 1.00 96.19 83 ILE A CA 1
ATOM 577 C C . ILE A 1 83 ? 6.639 0.088 -5.790 1.00 96.19 83 ILE A C 1
ATOM 579 O O . ILE A 1 83 ? 7.044 -0.920 -6.365 1.00 96.19 83 ILE A O 1
ATOM 583 N N . GLY A 1 84 ? 7.402 0.783 -4.946 1.00 95.06 84 GLY A N 1
ATOM 584 C CA . GLY A 1 84 ? 8.779 0.410 -4.609 1.00 95.06 84 GLY A CA 1
ATOM 585 C C . GLY A 1 84 ? 8.881 -0.828 -3.706 1.00 95.06 84 GLY A C 1
ATOM 586 O O . GLY A 1 84 ? 7.920 -1.236 -3.041 1.00 95.06 84 GLY A O 1
ATOM 587 N N . ALA A 1 85 ? 10.059 -1.452 -3.674 1.00 93.94 85 ALA A N 1
ATOM 588 C CA . ALA A 1 85 ? 10.356 -2.542 -2.747 1.00 93.94 85 ALA A CA 1
ATOM 589 C C . ALA A 1 85 ? 10.636 -1.998 -1.343 1.00 93.94 85 ALA A C 1
ATOM 591 O O . ALA A 1 85 ? 11.561 -1.215 -1.149 1.00 93.94 85 ALA A O 1
ATOM 592 N N . ALA A 1 86 ? 9.849 -2.437 -0.362 1.00 93.69 86 ALA A N 1
ATOM 593 C CA . ALA A 1 86 ? 10.002 -2.031 1.029 1.00 93.69 86 ALA A CA 1
ATOM 594 C C . ALA A 1 86 ? 9.559 -3.180 1.949 1.00 93.69 86 ALA A C 1
ATOM 596 O O . ALA A 1 86 ? 8.511 -3.780 1.679 1.00 93.69 86 ALA A O 1
ATOM 597 N N . PRO A 1 87 ? 10.310 -3.516 3.018 1.00 94.44 87 PRO A N 1
ATOM 598 C CA . PRO A 1 87 ? 9.997 -4.657 3.884 1.00 94.44 87 PRO A CA 1
ATOM 599 C C . PRO A 1 87 ? 8.548 -4.683 4.389 1.00 94.44 87 PRO A C 1
ATOM 601 O O . PRO A 1 87 ? 7.912 -5.733 4.368 1.00 94.44 87 PRO A O 1
ATOM 604 N N . GLN A 1 88 ? 8.003 -3.521 4.754 1.00 91.38 88 GLN A N 1
ATOM 605 C CA . GLN A 1 88 ? 6.638 -3.352 5.251 1.00 91.38 88 GLN A CA 1
ATOM 606 C C . GLN A 1 88 ? 5.548 -3.517 4.179 1.00 91.38 88 GLN A C 1
ATOM 608 O O . GLN A 1 88 ? 4.399 -3.776 4.517 1.00 91.38 88 GLN A O 1
ATOM 613 N N . LEU A 1 89 ? 5.891 -3.388 2.891 1.00 94.19 89 LEU A N 1
ATOM 614 C CA . LEU A 1 89 ? 4.940 -3.508 1.777 1.00 94.19 89 LEU A CA 1
ATOM 615 C C . LEU A 1 89 ? 5.009 -4.867 1.081 1.00 94.19 89 LEU A C 1
ATOM 617 O O . LEU A 1 89 ? 4.012 -5.328 0.531 1.00 94.19 89 LEU A O 1
ATOM 621 N N . ASN A 1 90 ? 6.173 -5.516 1.090 1.00 94.12 90 ASN A N 1
ATOM 622 C CA . ASN A 1 90 ? 6.436 -6.692 0.258 1.00 94.12 90 ASN A CA 1
ATOM 623 C C . ASN A 1 90 ? 5.443 -7.840 0.492 1.00 94.12 90 ASN A C 1
ATOM 625 O O . ASN A 1 90 ? 5.066 -8.508 -0.464 1.00 94.12 90 ASN A O 1
ATOM 629 N N . ALA A 1 91 ? 4.997 -8.050 1.733 1.00 94.81 91 ALA A N 1
ATOM 630 C CA . ALA A 1 91 ? 4.018 -9.089 2.050 1.00 94.81 91 ALA A CA 1
ATOM 631 C C . ALA A 1 91 ? 2.574 -8.720 1.653 1.00 94.81 91 ALA A C 1
ATOM 633 O O . ALA A 1 91 ? 1.745 -9.609 1.479 1.00 94.81 91 ALA A O 1
ATOM 634 N N . ALA A 1 92 ? 2.265 -7.426 1.517 1.00 96.12 92 ALA A N 1
ATOM 635 C CA . ALA A 1 92 ? 0.928 -6.937 1.178 1.00 96.12 92 ALA A CA 1
ATOM 636 C C . ALA A 1 92 ? 0.686 -6.864 -0.341 1.00 96.12 92 ALA A C 1
ATOM 638 O O . ALA A 1 92 ? -0.452 -6.979 -0.798 1.00 96.12 92 ALA A O 1
ATOM 639 N N . VAL A 1 93 ? 1.744 -6.684 -1.139 1.00 96.56 93 VAL A N 1
ATOM 640 C CA . VAL A 1 93 ? 1.643 -6.598 -2.602 1.00 96.56 93 VAL A CA 1
ATOM 641 C C . VAL A 1 93 ? 1.541 -8.000 -3.202 1.00 96.56 93 VAL A C 1
ATOM 643 O O . VAL A 1 93 ? 2.521 -8.732 -3.289 1.00 96.56 93 VAL A O 1
ATOM 646 N N . VAL A 1 94 ? 0.341 -8.363 -3.656 1.00 96.38 94 VAL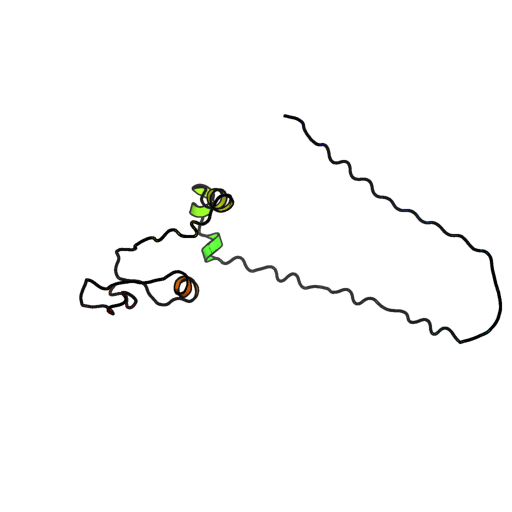 A N 1
ATOM 647 C CA . VAL A 1 94 ? 0.052 -9.690 -4.235 1.00 96.38 94 VAL A CA 1
ATOM 648 C C . VAL A 1 94 ? 0.151 -9.742 -5.764 1.00 96.38 94 VAL A C 1
ATOM 650 O O . VAL A 1 94 ? 0.029 -10.814 -6.352 1.00 96.38 94 VAL A O 1
ATOM 653 N N . GLY A 1 95 ? 0.342 -8.599 -6.424 1.00 96.12 95 GLY A N 1
ATOM 654 C CA . GLY A 1 95 ? 0.458 -8.494 -7.877 1.00 96.12 95 GLY A CA 1
ATOM 655 C C . GLY A 1 95 ? 0.461 -7.043 -8.351 1.00 96.12 95 GLY A C 1
ATOM 656 O O . GLY A 1 95 ? 0.210 -6.130 -7.566 1.00 96.12 95 GLY A O 1
ATOM 657 N N . GLY A 1 96 ? 0.741 -6.846 -9.637 1.00 96.50 96 GLY A N 1
ATOM 658 C CA . GLY A 1 96 ? 0.783 -5.534 -10.272 1.00 96.50 96 GLY A CA 1
ATOM 659 C C . GLY A 1 96 ? 1.042 -5.644 -11.772 1.00 96.50 96 GLY A C 1
ATOM 660 O O . GLY A 1 96 ? 1.335 -6.729 -12.279 1.00 96.50 96 GLY A O 1
ATOM 661 N N . ALA A 1 97 ? 0.902 -4.519 -12.463 1.00 97.31 97 ALA A N 1
ATOM 662 C CA . ALA A 1 97 ? 1.206 -4.371 -13.876 1.00 97.31 97 ALA A CA 1
ATOM 663 C C . ALA A 1 97 ? 1.714 -2.952 -14.133 1.00 97.31 97 ALA A C 1
ATOM 665 O O . ALA A 1 97 ? 1.245 -2.011 -13.491 1.00 97.31 97 ALA A O 1
ATOM 666 N N . ASP A 1 98 ? 2.647 -2.812 -15.070 1.00 97.31 98 ASP A N 1
ATOM 667 C CA . ASP A 1 98 ? 2.981 -1.514 -15.645 1.00 97.31 98 ASP A CA 1
ATOM 668 C C . ASP A 1 98 ? 2.224 -1.309 -16.961 1.00 97.31 98 ASP A C 1
ATOM 670 O O . ASP A 1 98 ? 2.200 -2.186 -17.826 1.00 97.31 98 ASP A O 1
ATOM 674 N N . PHE A 1 99 ? 1.611 -0.136 -17.090 1.00 96.44 99 PHE A N 1
ATOM 675 C CA . PHE A 1 99 ? 0.918 0.313 -18.298 1.00 96.44 99 PHE A CA 1
ATOM 676 C C . PHE A 1 99 ? 1.589 1.539 -18.931 1.00 96.44 99 PHE A C 1
ATOM 678 O O . PHE A 1 99 ? 1.147 1.981 -19.990 1.00 96.44 99 PHE A O 1
ATOM 685 N N . SER A 1 100 ? 2.634 2.088 -18.301 1.00 95.62 100 SER A N 1
ATOM 686 C CA . SER A 1 100 ? 3.403 3.211 -18.844 1.00 95.62 100 SER A CA 1
ATOM 687 C C . SER A 1 100 ? 4.382 2.767 -19.935 1.00 95.62 100 SER A C 1
ATOM 689 O O . SER A 1 100 ? 4.593 3.494 -20.901 1.00 95.62 100 SER A O 1
ATOM 691 N N . GLY A 1 101 ? 4.947 1.562 -19.811 1.00 95.94 101 GLY A N 1
ATOM 692 C CA . GLY A 1 101 ? 6.017 1.060 -20.673 1.00 95.94 101 GLY A CA 1
ATOM 693 C C . GLY A 1 101 ? 7.421 1.468 -20.217 1.00 95.94 101 GLY A C 1
ATOM 694 O O . GLY A 1 101 ? 8.396 1.064 -20.848 1.00 95.94 101 GLY A O 1
ATOM 695 N N . GLU A 1 102 ? 7.537 2.241 -19.136 1.00 96.50 102 GLU A N 1
ATOM 696 C CA . GLU A 1 102 ? 8.814 2.703 -18.580 1.00 96.50 102 GLU A CA 1
ATOM 697 C C . GLU A 1 102 ? 9.265 1.863 -17.374 1.00 96.50 102 GLU A C 1
ATOM 699 O O . GLU A 1 102 ? 10.461 1.751 -17.095 1.00 96.50 102 GLU A O 1
ATOM 704 N N . GLY A 1 103 ? 8.312 1.256 -16.660 1.00 95.44 103 GLY A N 1
ATOM 705 C CA . GLY A 1 103 ? 8.558 0.489 -15.445 1.00 95.44 103 GLY A CA 1
ATOM 706 C C . GLY A 1 103 ? 8.875 -0.986 -15.702 1.00 95.44 103 GLY A C 1
ATOM 707 O O . GLY A 1 103 ? 9.095 -1.450 -16.821 1.00 95.44 103 GLY A O 1
ATOM 708 N N . SER A 1 104 ? 8.883 -1.777 -14.627 1.00 96.62 104 SER A N 1
ATOM 709 C CA . SER A 1 104 ? 8.900 -3.238 -14.746 1.00 96.62 104 SER A CA 1
ATOM 710 C C . SER A 1 104 ? 7.491 -3.771 -14.975 1.00 96.62 104 SER A C 1
ATOM 712 O O . SER A 1 104 ? 6.538 -3.265 -14.394 1.00 96.62 104 SER A O 1
ATOM 714 N N . ALA A 1 105 ? 7.354 -4.865 -15.731 1.00 96.50 105 ALA A N 1
ATOM 715 C CA . ALA A 1 105 ? 6.052 -5.470 -16.040 1.00 96.50 105 ALA A CA 1
ATOM 716 C C . ALA A 1 105 ? 5.206 -5.831 -14.801 1.00 96.50 105 ALA A C 1
ATOM 718 O O . ALA A 1 105 ? 3.993 -5.956 -14.911 1.00 96.50 105 ALA A O 1
ATOM 719 N N . SER A 1 106 ? 5.822 -5.996 -13.626 1.00 95.38 106 SER A N 1
ATOM 720 C CA . SER A 1 106 ? 5.134 -6.248 -12.355 1.00 95.38 106 SER A CA 1
ATOM 721 C C . SER A 1 106 ? 4.648 -4.980 -11.634 1.00 95.38 106 SER A C 1
ATOM 723 O O . SER A 1 106 ? 4.051 -5.091 -10.565 1.00 95.38 106 SER A O 1
ATOM 725 N N . GLY A 1 107 ? 4.927 -3.783 -12.162 1.00 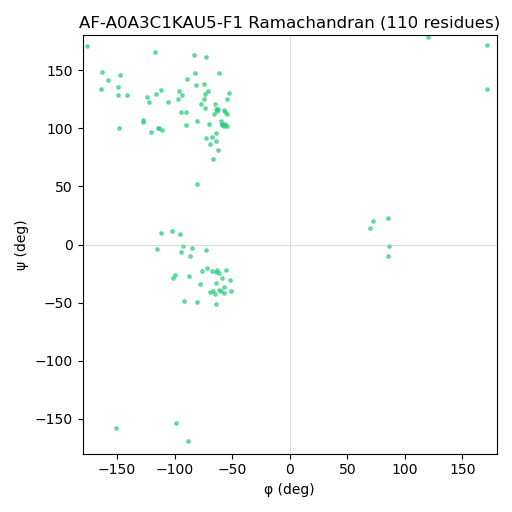96.31 107 GLY A N 1
ATOM 726 C CA . GLY A 1 107 ? 4.654 -2.493 -11.515 1.00 96.31 107 GLY A CA 1
ATOM 727 C C . GLY A 1 107 ? 5.547 -2.201 -10.300 1.00 96.31 107 GLY A C 1
ATOM 728 O O . GLY A 1 107 ? 5.234 -1.325 -9.493 1.00 96.31 107 GLY A O 1
ATOM 729 N N . ARG A 1 108 ? 6.645 -2.957 -10.120 1.00 96.19 108 ARG A N 1
ATOM 730 C CA . ARG A 1 108 ? 7.524 -2.885 -8.932 1.00 96.19 108 ARG A CA 1
ATOM 731 C C . ARG A 1 108 ? 8.714 -1.933 -9.082 1.00 96.19 108 ARG A C 1
ATOM 733 O O . ARG A 1 108 ? 9.499 -1.789 -8.147 1.00 96.19 108 ARG A O 1
ATOM 740 N N . THR A 1 109 ? 8.844 -1.300 -10.244 1.00 96.38 109 THR A N 1
ATOM 741 C CA . THR A 1 109 ? 9.823 -0.244 -10.518 1.00 96.38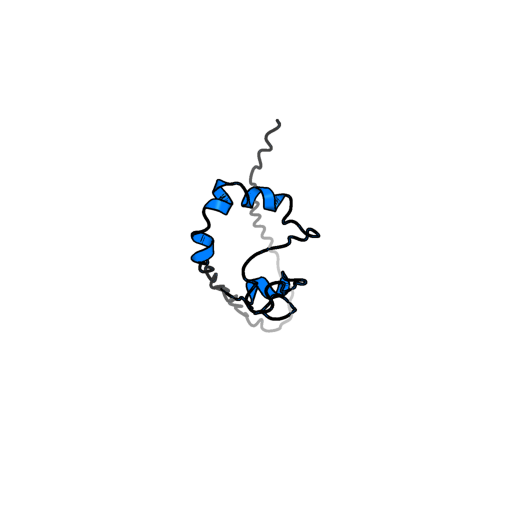 109 THR A CA 1
ATOM 742 C C . THR A 1 109 ? 9.044 1.044 -10.749 1.00 96.38 109 THR A C 1
ATOM 744 O O . THR A 1 109 ? 8.480 1.181 -11.834 1.00 96.38 109 THR A O 1
ATOM 747 N N . PRO A 1 110 ? 8.946 1.933 -9.742 1.00 94.25 110 PRO A N 1
ATOM 748 C CA . PRO A 1 110 ? 8.267 3.209 -9.903 1.00 94.25 110 PRO A CA 1
ATOM 749 C C . PRO A 1 110 ? 8.938 4.080 -10.961 1.00 94.25 110 PRO A C 1
ATOM 751 O O . PRO A 1 110 ? 10.159 4.024 -11.121 1.00 94.25 110 PRO A O 1
ATOM 754 N N . VAL A 1 111 ? 8.137 4.884 -11.651 1.00 94.38 111 VAL A N 1
ATOM 755 C CA . VAL A 1 111 ? 8.587 5.749 -12.754 1.00 94.38 111 VAL A CA 1
ATOM 756 C C . VAL A 1 111 ? 8.525 7.248 -12.413 1.00 94.38 111 VAL A C 1
ATOM 758 O O . VAL A 1 111 ? 8.718 8.084 -13.289 1.00 94.38 111 VAL A O 1
ATOM 761 N N . GLY A 1 112 ? 8.286 7.602 -11.143 1.00 83.69 112 GLY A N 1
ATOM 762 C CA . GLY A 1 112 ? 8.233 8.981 -10.638 1.00 83.69 112 GLY A CA 1
ATOM 763 C C . GLY A 1 112 ? 8.576 9.085 -9.161 1.00 83.69 112 GLY A C 1
ATOM 764 O O . GLY A 1 112 ? 8.401 8.067 -8.452 1.00 83.69 112 GLY A O 1
#

pLDDT: mean 75.85, std 23.84, range [35.09, 98.12]

Organism: NCBI:txid400772